Protein AF-A0A959PVR2-F1 (afdb_monomer_lite)

Structure (mmCIF, N/CA/C/O backbone):
data_AF-A0A959PVR2-F1
#
_entry.id   AF-A0A959PVR2-F1
#
loop_
_atom_site.group_PDB
_atom_site.id
_atom_site.type_symbol
_atom_site.label_atom_id
_atom_site.label_alt_id
_atom_site.label_comp_id
_atom_site.label_asym_id
_atom_site.label_entity_id
_atom_site.label_seq_id
_atom_site.pdbx_PDB_ins_code
_atom_site.Cartn_x
_atom_site.Cartn_y
_atom_site.Cartn_z
_atom_site.occupancy
_atom_site.B_iso_or_equiv
_atom_site.auth_seq_id
_atom_site.auth_comp_id
_atom_site.auth_asym_id
_atom_site.auth_atom_id
_atom_site.pdbx_PDB_model_num
ATOM 1 N N . LEU A 1 1 ? 6.010 14.388 18.692 1.00 46.38 1 LEU A N 1
ATOM 2 C CA . LEU A 1 1 ? 6.145 13.877 17.309 1.00 46.38 1 LEU A CA 1
ATOM 3 C C . LEU A 1 1 ? 4.843 13.170 16.953 1.00 46.38 1 LEU A C 1
ATOM 5 O O . LEU A 1 1 ? 4.454 12.276 17.695 1.00 46.38 1 LEU A O 1
ATOM 9 N N . GLN A 1 2 ? 4.135 13.608 15.912 1.00 69.69 2 GLN A N 1
ATOM 10 C CA . GLN A 1 2 ? 3.043 12.822 15.324 1.00 69.69 2 GLN A CA 1
ATOM 11 C C . GLN A 1 2 ? 3.686 11.842 14.337 1.00 69.69 2 GLN A C 1
ATOM 13 O O . GLN A 1 2 ? 4.489 12.259 13.508 1.00 69.69 2 GLN A O 1
ATOM 18 N N . GLY A 1 3 ? 3.440 10.541 14.515 1.00 90.19 3 GLY A N 1
ATOM 19 C CA . GLY A 1 3 ? 3.872 9.522 13.554 1.00 90.19 3 GLY A CA 1
ATOM 20 C C . GLY A 1 3 ? 3.054 9.595 12.264 1.00 90.19 3 GLY A C 1
ATOM 21 O O . GLY A 1 3 ? 2.069 10.327 12.203 1.00 90.19 3 GLY A O 1
ATOM 22 N N . MET A 1 4 ? 3.452 8.814 11.261 1.00 96.50 4 MET A N 1
ATOM 23 C CA . MET A 1 4 ? 2.700 8.665 10.011 1.00 96.50 4 MET A CA 1
ATOM 24 C C . MET A 1 4 ? 1.301 8.089 10.264 1.00 96.50 4 MET A C 1
ATOM 26 O O . MET A 1 4 ? 1.106 7.248 11.151 1.00 96.50 4 MET A O 1
ATOM 30 N N . THR A 1 5 ? 0.339 8.507 9.448 1.00 97.69 5 THR A N 1
ATOM 31 C CA . THR A 1 5 ? -0.924 7.787 9.277 1.00 97.69 5 THR A CA 1
ATOM 32 C C . THR A 1 5 ? -0.659 6.394 8.684 1.00 97.69 5 THR A C 1
ATOM 34 O O . THR A 1 5 ? 0.382 6.164 8.062 1.00 97.69 5 THR A O 1
ATOM 37 N N . PRO A 1 6 ? -1.584 5.431 8.841 1.00 98.12 6 PRO A N 1
ATOM 38 C CA . PRO A 1 6 ? -1.455 4.112 8.221 1.00 98.12 6 PRO A CA 1
ATOM 39 C C . PRO A 1 6 ? -1.245 4.167 6.703 1.00 98.12 6 PRO A C 1
ATOM 41 O O . PRO A 1 6 ? -0.452 3.394 6.173 1.00 98.12 6 PRO A O 1
ATOM 44 N N . GLN A 1 7 ? -1.917 5.098 6.017 1.00 97.94 7 GLN A N 1
ATOM 45 C CA . GLN A 1 7 ? -1.783 5.282 4.573 1.00 97.94 7 GLN A CA 1
ATOM 46 C C . GLN A 1 7 ? -0.371 5.748 4.199 1.00 97.94 7 GLN A C 1
ATOM 48 O O . GLN A 1 7 ? 0.299 5.087 3.408 1.00 97.94 7 GLN A O 1
ATOM 53 N N . GLU A 1 8 ? 0.114 6.814 4.843 1.00 98.00 8 GLU A N 1
ATOM 54 C CA . GLU A 1 8 ? 1.474 7.331 4.635 1.00 98.00 8 GLU A CA 1
ATOM 55 C C . GLU A 1 8 ? 2.537 6.270 4.947 1.00 98.00 8 GLU A C 1
ATOM 57 O O . GLU A 1 8 ? 3.543 6.171 4.250 1.00 98.00 8 GLU A O 1
ATOM 62 N N . ALA A 1 9 ? 2.313 5.440 5.971 1.00 98.25 9 ALA A N 1
ATOM 63 C CA . ALA A 1 9 ? 3.227 4.359 6.322 1.00 98.25 9 ALA A CA 1
ATOM 64 C C . ALA A 1 9 ? 3.299 3.280 5.227 1.00 98.25 9 ALA A C 1
ATOM 66 O O . ALA A 1 9 ? 4.392 2.808 4.905 1.00 98.25 9 ALA A O 1
ATOM 67 N N . CYS A 1 10 ? 2.162 2.897 4.635 1.00 98.38 10 CYS A N 1
ATOM 68 C CA . CYS A 1 10 ? 2.138 1.958 3.513 1.00 98.38 10 CYS A CA 1
ATOM 69 C C . CYS A 1 10 ? 2.843 2.533 2.277 1.00 98.38 10 CYS A C 1
ATOM 71 O O . CYS A 1 10 ? 3.647 1.841 1.656 1.00 98.38 10 CYS A O 1
ATOM 73 N N . GLU A 1 11 ? 2.590 3.799 1.949 1.00 98.31 11 GLU A N 1
ATOM 74 C CA . GLU A 1 11 ? 3.212 4.478 0.805 1.00 98.31 11 GLU A CA 1
ATOM 75 C C . GLU A 1 11 ? 4.724 4.617 0.982 1.00 98.31 11 GLU A C 1
ATOM 77 O O . GLU A 1 11 ? 5.488 4.282 0.076 1.00 98.31 11 GLU A O 1
ATOM 82 N N . ALA A 1 12 ? 5.172 5.020 2.175 1.00 98.19 12 ALA A N 1
ATOM 83 C CA . ALA A 1 12 ? 6.588 5.116 2.505 1.00 98.19 12 ALA A CA 1
ATOM 84 C C . ALA A 1 12 ? 7.292 3.751 2.428 1.00 98.19 12 ALA A C 1
ATOM 86 O O . ALA A 1 12 ? 8.428 3.674 1.957 1.00 98.19 12 ALA A O 1
ATOM 87 N N . ALA A 1 13 ? 6.628 2.666 2.845 1.00 98.25 13 ALA A N 1
ATOM 88 C CA . ALA A 1 13 ? 7.169 1.314 2.729 1.00 98.25 13 ALA A CA 1
ATOM 89 C C . ALA 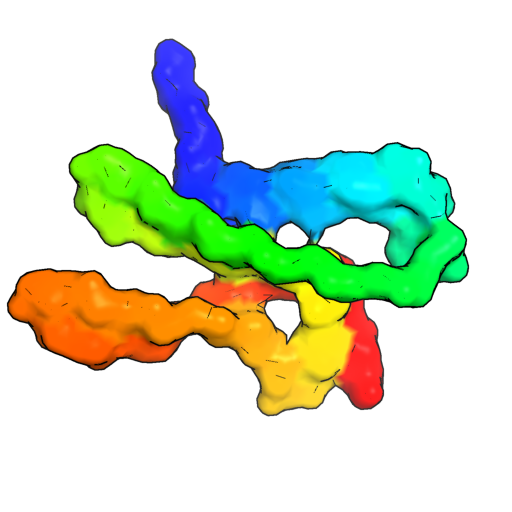A 1 13 ? 7.330 0.888 1.260 1.00 98.25 13 ALA A C 1
ATOM 91 O O . ALA A 1 13 ? 8.416 0.456 0.870 1.00 98.25 13 ALA A O 1
ATOM 92 N N . CYS A 1 14 ? 6.294 1.073 0.433 1.00 97.88 14 CYS A N 1
ATOM 93 C CA . CYS A 1 14 ? 6.365 0.805 -1.005 1.00 97.88 14 CYS A CA 1
ATOM 94 C C . CYS A 1 14 ? 7.490 1.617 -1.664 1.00 97.88 14 CYS A C 1
ATOM 96 O O . CYS A 1 14 ? 8.319 1.056 -2.383 1.00 97.88 14 CYS A O 1
ATOM 98 N N . GLN A 1 15 ? 7.566 2.917 -1.366 1.00 97.81 15 GLN A N 1
ATOM 99 C CA . GLN A 1 15 ? 8.579 3.813 -1.919 1.00 97.81 15 GLN A CA 1
ATOM 100 C C . GLN A 1 15 ? 9.987 3.355 -1.526 1.00 97.81 15 GLN A C 1
ATOM 102 O O . GLN A 1 15 ? 10.882 3.277 -2.367 1.00 97.81 15 GLN A O 1
ATOM 107 N N . ARG A 1 16 ? 10.178 2.959 -0.262 1.00 98.06 16 ARG A N 1
ATOM 108 C CA . ARG A 1 16 ? 11.476 2.502 0.233 1.00 98.06 16 ARG A CA 1
ATOM 109 C C . ARG A 1 16 ? 11.947 1.215 -0.439 1.00 98.06 16 ARG A C 1
ATOM 111 O O . ARG A 1 16 ? 13.132 1.088 -0.740 1.00 98.06 16 ARG A O 1
ATOM 118 N N . ILE A 1 17 ? 11.043 0.265 -0.673 1.00 97.50 17 ILE A N 1
ATOM 119 C CA . ILE A 1 17 ? 11.369 -0.984 -1.373 1.00 97.50 17 ILE A CA 1
ATOM 120 C C . ILE A 1 17 ? 11.797 -0.681 -2.808 1.00 97.50 17 ILE A C 1
ATOM 122 O O . ILE A 1 17 ? 12.825 -1.186 -3.257 1.00 97.50 17 ILE A O 1
ATOM 126 N N . VAL A 1 18 ? 11.053 0.172 -3.510 1.00 96.50 18 VAL A N 1
ATOM 127 C CA . VAL A 1 18 ? 11.381 0.591 -4.878 1.00 96.50 18 VAL A CA 1
ATOM 128 C C . VAL A 1 18 ? 12.762 1.243 -4.943 1.00 96.50 18 VAL A C 1
ATOM 130 O O . VAL A 1 18 ? 13.565 0.888 -5.804 1.00 96.50 18 VAL A O 1
ATOM 133 N N . GLU A 1 19 ? 13.073 2.148 -4.014 1.00 96.25 19 GLU A N 1
ATOM 134 C CA . GLU A 1 19 ? 14.383 2.806 -3.929 1.00 96.25 19 GLU A CA 1
ATOM 135 C C . GLU A 1 19 ? 15.527 1.812 -3.715 1.00 96.25 19 GLU A C 1
ATOM 137 O O . GLU A 1 19 ? 16.537 1.876 -4.414 1.00 96.25 19 GLU A O 1
ATOM 142 N N . ILE A 1 20 ? 15.367 0.875 -2.774 1.00 96.94 20 ILE A N 1
ATOM 143 C CA . ILE A 1 20 ? 16.384 -0.144 -2.470 1.00 96.94 20 ILE A CA 1
ATOM 144 C C . ILE A 1 20 ? 16.643 -1.045 -3.684 1.00 96.94 20 ILE A C 1
ATOM 146 O O . ILE A 1 20 ? 17.781 -1.447 -3.918 1.00 96.94 20 ILE A O 1
ATOM 150 N N . ASN A 1 21 ? 15.606 -1.331 -4.471 1.00 96.00 21 ASN A N 1
ATOM 151 C CA . ASN A 1 21 ? 15.687 -2.204 -5.640 1.00 96.00 21 ASN A CA 1
ATOM 152 C C . ASN A 1 21 ? 16.011 -1.459 -6.951 1.00 96.00 21 ASN A C 1
ATOM 154 O O . ASN A 1 21 ? 15.965 -2.053 -8.025 1.00 96.00 21 ASN A O 1
ATOM 158 N N . GLY A 1 22 ? 16.377 -0.174 -6.885 1.00 94.69 22 GLY A N 1
ATOM 159 C CA . GLY A 1 22 ? 16.868 0.581 -8.043 1.00 94.69 22 GLY A CA 1
ATOM 160 C C . GLY A 1 22 ? 15.786 1.182 -8.947 1.00 94.69 22 GLY A C 1
ATOM 161 O O . GLY A 1 22 ? 16.100 1.598 -10.062 1.00 94.69 22 GLY A O 1
ATOM 162 N N . GLY A 1 23 ? 14.538 1.263 -8.483 1.00 93.62 23 GLY A N 1
ATOM 163 C CA . GLY A 1 23 ? 13.424 1.903 -9.187 1.00 93.62 23 GLY A CA 1
ATOM 164 C C . GLY A 1 23 ? 12.348 0.933 -9.684 1.00 93.62 23 GLY A C 1
ATOM 165 O O . GLY A 1 23 ? 12.520 -0.284 -9.680 1.00 93.62 23 GLY A O 1
ATOM 166 N N . LEU A 1 24 ? 11.217 1.496 -10.127 1.00 90.44 24 LEU A N 1
ATOM 167 C CA . LEU A 1 24 ? 10.000 0.746 -10.488 1.00 90.44 24 LEU A CA 1
ATOM 168 C C . LEU A 1 24 ? 10.208 -0.248 -11.644 1.00 90.44 24 LEU A C 1
ATOM 170 O O . LEU A 1 24 ? 9.551 -1.290 -11.686 1.00 90.44 24 LEU A O 1
ATOM 174 N N . ASP A 1 25 ? 11.161 0.045 -12.531 1.00 89.88 25 ASP A N 1
ATOM 175 C CA . ASP A 1 25 ? 11.442 -0.739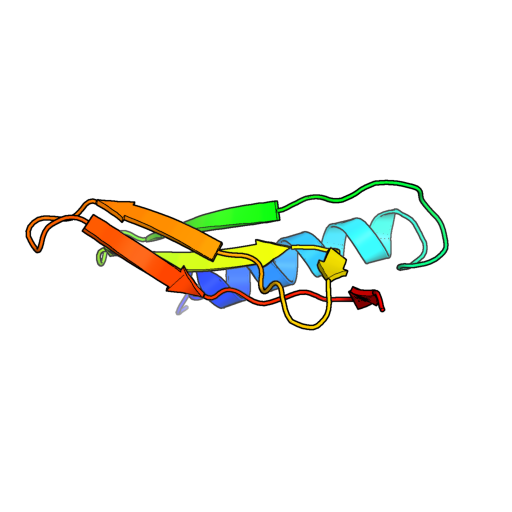 -13.739 1.00 89.88 25 ASP A CA 1
ATOM 176 C C . ASP A 1 25 ? 12.584 -1.759 -13.557 1.00 89.88 25 ASP A C 1
ATOM 178 O O . ASP A 1 25 ? 12.981 -2.424 -14.514 1.00 89.88 25 ASP A O 1
ATOM 182 N N . LYS A 1 26 ? 13.173 -1.864 -12.354 1.00 86.81 26 LYS A N 1
ATOM 183 C CA . LYS A 1 26 ? 14.380 -2.678 -12.099 1.00 86.81 26 LYS A CA 1
ATOM 184 C C . LYS A 1 26 ? 14.133 -4.023 -11.415 1.00 86.81 26 LYS A C 1
ATOM 186 O O . LYS A 1 26 ? 15.087 -4.772 -11.219 1.00 86.81 26 LYS A O 1
ATOM 191 N N . GLY A 1 27 ? 12.885 -4.376 -11.121 1.00 78.25 27 GLY A N 1
ATOM 192 C CA . GLY A 1 27 ? 12.540 -5.687 -10.570 1.00 78.25 27 GLY A CA 1
ATOM 193 C C . GLY A 1 27 ? 11.220 -6.226 -11.098 1.00 78.25 27 GLY A C 1
ATOM 194 O O . GLY A 1 27 ? 10.433 -5.491 -11.686 1.00 78.25 27 GLY A O 1
ATOM 195 N N . ASP A 1 28 ? 10.962 -7.511 -10.868 1.00 88.12 28 ASP A N 1
ATOM 196 C CA . ASP A 1 28 ? 9.679 -8.154 -11.164 1.00 88.12 28 ASP A CA 1
ATOM 197 C C . ASP A 1 28 ? 9.010 -8.636 -9.872 1.00 88.12 28 ASP A C 1
ATOM 199 O O . ASP A 1 28 ? 8.950 -9.823 -9.570 1.00 88.12 28 ASP A O 1
ATOM 203 N N . PHE A 1 29 ? 8.575 -7.679 -9.055 1.00 90.44 29 PHE A N 1
ATOM 204 C CA . PHE A 1 29 ? 7.908 -7.944 -7.784 1.00 90.44 29 PHE A CA 1
ATOM 205 C C . PHE A 1 29 ? 6.809 -6.912 -7.518 1.00 90.44 29 PHE A C 1
ATOM 207 O O . PHE A 1 29 ? 6.849 -5.788 -8.018 1.00 90.44 29 PHE A O 1
ATOM 214 N N . ASP A 1 30 ? 5.802 -7.292 -6.750 1.00 94.12 30 ASP A N 1
ATOM 215 C CA . ASP A 1 30 ? 4.775 -6.378 -6.269 1.00 94.12 30 ASP A CA 1
ATOM 216 C C . ASP A 1 30 ? 4.518 -6.681 -4.800 1.00 94.12 30 ASP A C 1
ATOM 218 O O . ASP A 1 30 ? 4.227 -7.822 -4.448 1.00 94.12 30 ASP A O 1
ATOM 222 N N . ASP A 1 31 ? 4.626 -5.650 -3.971 1.00 96.12 31 ASP A N 1
ATOM 223 C CA . ASP A 1 31 ? 4.340 -5.729 -2.547 1.00 96.12 31 ASP A CA 1
ATOM 224 C C . ASP A 1 31 ? 3.195 -4.778 -2.219 1.00 96.12 31 ASP A C 1
ATOM 226 O O . ASP A 1 31 ? 3.174 -3.620 -2.653 1.00 96.12 31 ASP A O 1
ATOM 230 N N . LYS A 1 32 ? 2.250 -5.265 -1.414 1.00 97.50 32 LYS A N 1
ATOM 231 C CA . LYS A 1 32 ? 1.134 -4.482 -0.887 1.00 97.50 32 LYS A CA 1
ATOM 232 C C . LYS A 1 32 ? 1.176 -4.478 0.630 1.00 97.50 32 LYS A C 1
ATOM 234 O O . LYS A 1 32 ? 1.169 -5.533 1.260 1.00 97.50 32 LYS A O 1
ATOM 239 N N . PHE A 1 33 ? 1.117 -3.286 1.209 1.00 98.38 33 PHE A N 1
ATOM 240 C CA . PHE A 1 33 ? 1.019 -3.100 2.649 1.00 98.38 33 PHE A CA 1
ATOM 241 C C . PHE A 1 33 ? -0.401 -2.730 3.052 1.00 98.38 33 PHE A C 1
ATOM 243 O O . PHE A 1 33 ? -1.130 -2.048 2.330 1.00 98.38 33 PHE A O 1
ATOM 250 N N . VAL A 1 34 ? -0.783 -3.204 4.232 1.00 98.31 34 VAL A N 1
ATOM 251 C CA . VAL A 1 34 ? -1.977 -2.786 4.961 1.00 98.31 34 VAL A CA 1
ATOM 252 C C . VAL A 1 34 ? -1.514 -2.417 6.359 1.00 98.31 34 VAL A C 1
ATOM 254 O O . VAL A 1 34 ? -0.759 -3.169 6.975 1.00 98.31 34 VAL A O 1
ATOM 257 N N . ALA A 1 35 ? -1.970 -1.279 6.860 1.00 98.25 35 ALA A N 1
ATOM 258 C CA . ALA A 1 35 ? -1.652 -0.823 8.200 1.00 98.25 35 ALA A CA 1
ATOM 259 C C . ALA A 1 35 ? -2.924 -0.425 8.945 1.00 98.25 35 ALA A C 1
ATOM 261 O O . ALA A 1 35 ? -3.875 0.085 8.355 1.00 98.25 35 ALA A O 1
ATOM 262 N N . VAL A 1 36 ? -2.908 -0.644 10.259 1.00 97.62 36 VAL A N 1
ATOM 263 C CA . VAL A 1 36 ? -3.942 -0.203 11.197 1.00 97.62 36 VAL A CA 1
ATOM 264 C C . VAL A 1 36 ? -3.243 0.421 12.398 1.00 97.62 36 VAL A C 1
ATOM 266 O O . VAL A 1 36 ? -2.257 -0.134 12.888 1.00 97.62 36 VAL A O 1
ATOM 269 N N . ASN A 1 37 ? -3.722 1.566 12.884 1.00 96.75 37 ASN A N 1
ATOM 270 C CA . ASN A 1 37 ? -3.169 2.191 14.091 1.00 96.75 37 ASN A CA 1
ATOM 271 C C . ASN A 1 37 ? -4.088 2.037 15.314 1.00 96.75 37 ASN A C 1
ATOM 273 O O . ASN A 1 37 ? -5.194 1.510 15.238 1.00 96.75 37 ASN A O 1
ATOM 277 N N . LYS A 1 38 ? -3.635 2.531 16.476 1.00 95.56 38 LYS A N 1
ATOM 278 C CA . LYS A 1 38 ? -4.388 2.440 17.742 1.00 95.56 38 LYS A CA 1
ATOM 279 C C . LYS A 1 38 ? -5.726 3.191 17.745 1.00 95.56 38 LYS A C 1
ATOM 281 O O . LYS A 1 38 ? -6.524 2.952 18.644 1.00 95.56 38 LYS A O 1
ATOM 286 N N . LYS A 1 39 ? -5.961 4.098 16.792 1.00 95.38 39 LYS A N 1
ATOM 287 C CA . LYS A 1 39 ? -7.249 4.786 16.619 1.00 95.38 39 LYS A CA 1
ATOM 288 C C . LYS A 1 39 ? -8.210 4.008 15.713 1.00 95.38 39 LYS A C 1
ATOM 290 O O . LYS A 1 39 ? -9.344 4.435 15.551 1.00 95.38 39 LYS A O 1
ATOM 295 N N . GLY A 1 40 ? -7.766 2.894 15.126 1.00 95.00 40 GLY A N 1
ATOM 296 C CA . GLY A 1 40 ? -8.543 2.117 14.163 1.00 95.00 40 GLY A CA 1
ATOM 297 C C . GLY A 1 40 ? -8.529 2.690 12.746 1.00 95.00 40 GLY A C 1
ATOM 298 O O . GLY A 1 40 ? -9.236 2.172 11.890 1.00 95.00 40 GLY A O 1
ATOM 299 N N . GLU A 1 41 ? -7.725 3.725 12.475 1.00 96.75 41 GLU A N 1
ATOM 300 C CA . GLU A 1 41 ? -7.507 4.197 11.105 1.00 96.75 41 GLU A CA 1
ATOM 301 C C . GLU A 1 41 ? -6.822 3.079 10.310 1.00 96.75 41 GLU A C 1
ATOM 303 O O . GLU A 1 41 ? -5.937 2.393 10.837 1.00 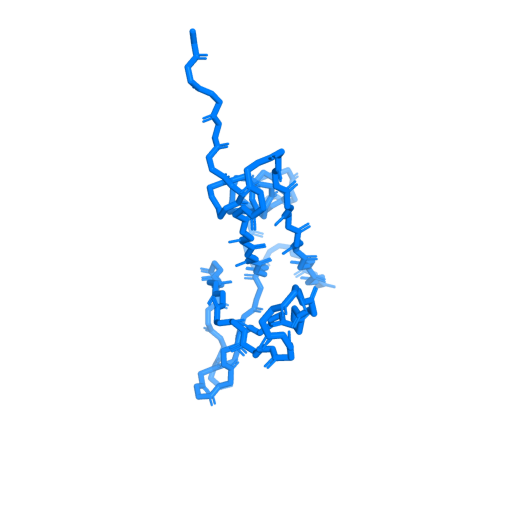96.75 41 GLU A O 1
ATOM 308 N N . VAL A 1 42 ? -7.218 2.911 9.050 1.00 97.69 42 VAL A N 1
ATOM 309 C CA . VAL A 1 42 ? -6.683 1.896 8.138 1.00 97.69 42 VAL A CA 1
ATOM 310 C C . VAL A 1 42 ? -6.079 2.596 6.928 1.00 97.69 42 VAL A C 1
ATOM 312 O O . VAL A 1 42 ? -6.574 3.634 6.497 1.00 97.69 42 VAL A O 1
ATOM 315 N N . GLY A 1 43 ? -5.021 2.021 6.366 1.00 97.75 43 GLY A N 1
ATOM 316 C CA . GLY A 1 43 ? -4.435 2.446 5.097 1.00 97.75 43 GLY A CA 1
ATOM 317 C C . GLY A 1 43 ? -3.927 1.247 4.312 1.00 97.75 43 GLY A C 1
ATOM 318 O O . GLY A 1 43 ? -3.634 0.196 4.894 1.00 97.75 43 GLY A O 1
ATOM 319 N N . CYS A 1 44 ? -3.844 1.383 2.990 1.00 98.12 44 CYS A N 1
ATOM 320 C CA . CYS A 1 44 ? -3.162 0.403 2.160 1.00 98.12 44 CYS A CA 1
ATOM 321 C C . CYS A 1 44 ? -2.574 1.019 0.888 1.00 98.12 44 CYS A C 1
ATOM 323 O O . CYS A 1 44 ? -3.157 1.915 0.277 1.00 98.12 44 CYS A O 1
ATOM 325 N N . ALA A 1 45 ? -1.418 0.502 0.484 1.00 98.06 45 ALA A N 1
ATOM 326 C CA . ALA A 1 45 ? -0.754 0.878 -0.756 1.00 98.06 45 ALA A CA 1
ATOM 327 C C . ALA A 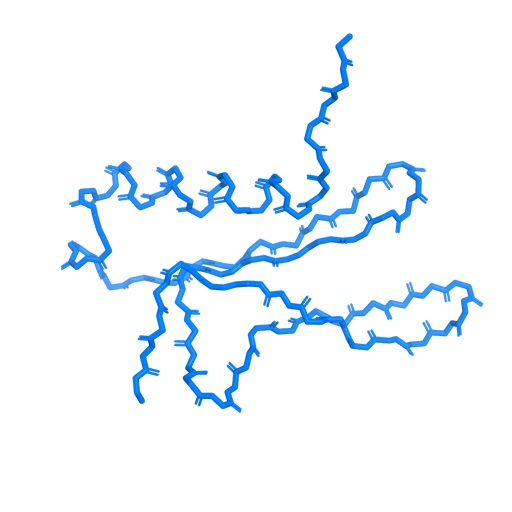1 45 ? -0.077 -0.345 -1.375 1.00 98.06 45 ALA A C 1
ATOM 329 O O . ALA A 1 45 ? 0.370 -1.236 -0.646 1.00 98.06 45 ALA A O 1
ATOM 330 N N . SER A 1 46 ? -0.011 -0.393 -2.701 1.00 97.56 46 SER A N 1
ATOM 331 C CA . SER A 1 46 ? 0.787 -1.365 -3.449 1.00 97.56 46 SER A CA 1
ATOM 332 C C . SER A 1 46 ? 1.878 -0.680 -4.264 1.00 97.56 46 SER A C 1
ATOM 334 O O . SER A 1 46 ? 1.796 0.500 -4.608 1.00 97.56 46 SER A O 1
ATOM 336 N N . ILE A 1 47 ? 2.927 -1.423 -4.603 1.00 96.69 47 ILE A N 1
ATOM 337 C CA . ILE A 1 47 ? 3.925 -0.927 -5.554 1.00 96.69 47 ILE A CA 1
ATOM 338 C C . ILE A 1 47 ? 3.278 -0.805 -6.935 1.00 96.69 47 ILE A C 1
ATOM 340 O O . ILE A 1 47 ? 3.476 0.196 -7.627 1.00 96.69 47 ILE A O 1
ATOM 344 N N . ARG A 1 48 ? 2.457 -1.785 -7.323 1.00 93.50 48 ARG A N 1
ATOM 345 C CA . ARG A 1 48 ? 1.826 -1.840 -8.640 1.00 93.50 48 ARG A CA 1
ATOM 346 C C . ARG A 1 48 ? 0.306 -1.913 -8.541 1.00 93.50 48 ARG A C 1
ATOM 348 O O . ARG A 1 48 ? -0.254 -2.603 -7.694 1.00 93.50 48 ARG A O 1
ATOM 355 N N . GLY A 1 49 ? -0.366 -1.215 -9.445 1.00 92.06 49 GLY A N 1
ATOM 356 C CA . GLY A 1 49 ? -1.815 -1.234 -9.626 1.00 92.06 49 GLY A CA 1
ATOM 357 C C . GLY A 1 49 ? -2.173 -1.474 -11.088 1.00 92.06 49 GLY A C 1
ATOM 358 O O . GLY A 1 49 ? -1.326 -1.328 -11.970 1.00 92.06 49 GLY A O 1
ATOM 359 N N . VAL A 1 50 ? -3.423 -1.846 -11.352 1.00 90.12 50 VAL A N 1
ATOM 360 C CA . VAL A 1 50 ? -3.968 -1.975 -12.712 1.00 90.12 50 VAL A CA 1
ATOM 361 C C . VAL A 1 50 ? -5.014 -0.884 -12.900 1.00 90.12 50 VAL A C 1
ATOM 363 O O . VAL A 1 50 ? -5.864 -0.688 -12.028 1.00 90.12 50 VAL A O 1
ATOM 366 N N . ARG A 1 51 ? -4.967 -0.142 -14.010 1.00 85.81 51 ARG A N 1
ATOM 367 C CA . ARG A 1 51 ? -5.974 0.890 -14.286 1.00 85.81 51 ARG A CA 1
ATOM 368 C C . ARG A 1 51 ? -7.369 0.265 -14.319 1.00 85.81 51 ARG A C 1
ATOM 370 O O . ARG A 1 51 ? -7.593 -0.786 -14.909 1.00 85.81 51 ARG A O 1
ATOM 377 N N . GLY A 1 52 ? -8.316 0.891 -13.624 1.00 85.75 52 GLY A N 1
ATOM 378 C CA . GLY A 1 52 ? -9.668 0.350 -13.451 1.00 85.75 52 GLY A CA 1
ATOM 379 C C . GLY A 1 52 ? -9.782 -0.795 -12.432 1.00 85.75 52 GLY A C 1
ATOM 380 O O . GLY A 1 52 ? -10.887 -1.277 -12.193 1.00 85.75 52 GLY A O 1
ATOM 381 N N . ARG A 1 53 ? -8.679 -1.220 -11.800 1.00 85.69 53 ARG A N 1
ATOM 382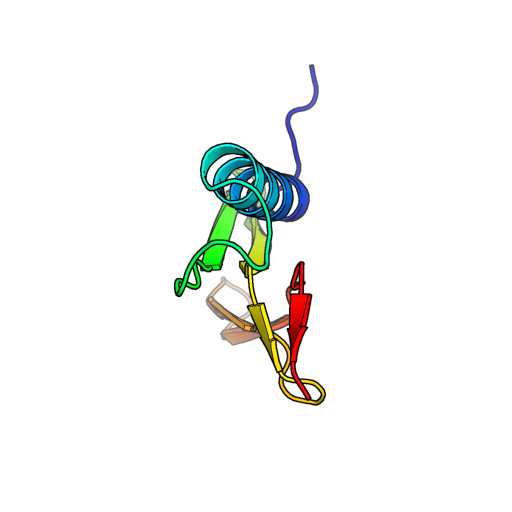 C CA . ARG A 1 53 ? -8.653 -2.164 -10.670 1.00 85.69 53 ARG A CA 1
ATOM 383 C C . ARG A 1 53 ? -7.711 -1.646 -9.586 1.00 85.69 53 ARG A C 1
ATOM 385 O O . ARG A 1 53 ? -6.548 -2.040 -9.495 1.00 85.69 53 ARG A O 1
ATOM 392 N N . HIS A 1 54 ? -8.244 -0.743 -8.772 1.00 85.25 54 HIS A N 1
ATOM 393 C CA . HIS A 1 54 ? -7.525 -0.167 -7.644 1.00 85.25 54 HIS A CA 1
ATOM 394 C C .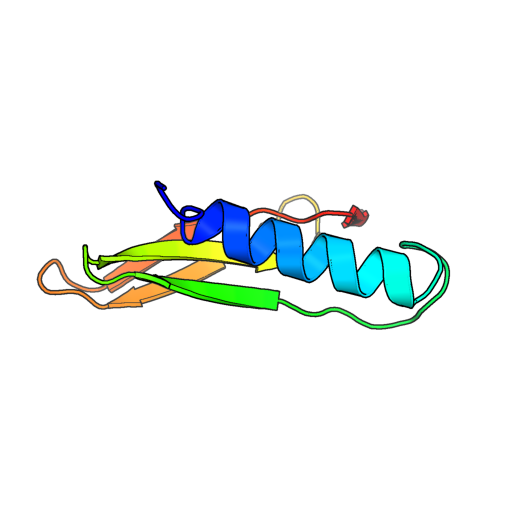 HIS A 1 54 ? -7.137 -1.258 -6.631 1.00 85.25 54 HIS A C 1
ATOM 396 O O . HIS A 1 54 ? -7.840 -2.267 -6.506 1.00 85.25 54 HIS A O 1
ATOM 402 N N . PRO A 1 55 ? -6.022 -1.094 -5.901 1.00 91.62 55 PRO A N 1
ATOM 403 C CA . PRO A 1 55 ? -5.736 -1.952 -4.767 1.00 91.62 55 PRO A CA 1
ATOM 404 C C . PRO A 1 55 ? -6.773 -1.683 -3.672 1.00 91.62 55 PRO A C 1
ATOM 406 O O . PRO A 1 55 ? -6.971 -0.546 -3.261 1.00 91.62 55 PRO A O 1
ATOM 409 N N . TYR A 1 56 ? -7.417 -2.740 -3.178 1.00 95.75 56 TYR A N 1
ATOM 410 C CA . TYR A 1 56 ? -8.376 -2.656 -2.075 1.00 95.75 56 TYR A CA 1
ATOM 411 C C . TYR A 1 56 ? -7.869 -3.397 -0.839 1.00 95.75 56 TYR A C 1
ATOM 413 O O . TYR A 1 56 ? -7.028 -4.303 -0.909 1.00 95.75 56 TYR A O 1
ATOM 421 N N . VAL A 1 57 ? -8.412 -3.033 0.317 1.00 96.69 57 VAL A N 1
ATOM 422 C CA . VAL A 1 57 ? -8.329 -3.810 1.552 1.00 96.69 57 VAL A CA 1
ATOM 423 C C . VAL A 1 57 ? -9.730 -4.092 2.080 1.00 96.69 57 VAL A C 1
ATOM 425 O O . VAL A 1 57 ? -10.585 -3.214 2.128 1.00 96.69 57 VAL A O 1
ATOM 428 N N . SER A 1 58 ? -9.965 -5.340 2.476 1.00 97.69 58 SER A N 1
ATOM 429 C CA . SER A 1 58 ? -11.156 -5.728 3.228 1.00 97.69 58 SER A CA 1
ATOM 430 C C . SER A 1 58 ? -10.944 -5.428 4.707 1.00 97.69 58 SER A C 1
ATOM 432 O O . SER A 1 58 ? -9.990 -5.923 5.306 1.00 97.69 58 SER A O 1
ATOM 434 N N . VAL A 1 59 ? -11.831 -4.631 5.290 1.00 97.69 59 VAL A N 1
ATOM 435 C CA . VAL A 1 59 ? -11.812 -4.230 6.696 1.00 97.69 59 VAL A CA 1
ATOM 436 C C . VAL A 1 59 ? -13.072 -4.766 7.359 1.00 97.69 59 VAL A C 1
ATOM 438 O O . VAL A 1 59 ? -14.169 -4.591 6.837 1.00 97.69 59 VAL A O 1
ATOM 441 N N . ILE A 1 60 ? -12.920 -5.415 8.511 1.00 97.75 60 ILE A N 1
ATOM 442 C CA . ILE A 1 60 ? -14.044 -5.753 9.383 1.00 97.75 60 ILE A CA 1
ATOM 443 C C . ILE A 1 60 ? -13.874 -4.974 10.685 1.00 97.75 60 ILE A C 1
ATOM 445 O O . ILE A 1 60 ? -12.807 -4.999 11.300 1.00 97.75 60 ILE A O 1
ATOM 449 N N . SER A 1 61 ? -14.905 -4.237 11.076 1.00 95.50 61 SER A N 1
ATOM 450 C CA . SER A 1 61 ? -14.923 -3.430 12.296 1.00 95.50 61 SER A CA 1
ATOM 451 C C . SER A 1 61 ? -16.242 -3.637 13.045 1.00 95.50 61 SER A C 1
ATOM 453 O O . SER A 1 61 ? -17.074 -4.457 12.652 1.00 95.50 61 SER A O 1
ATOM 455 N N . GLY A 1 62 ? -16.454 -2.880 14.126 1.00 96.44 62 GLY A N 1
ATOM 456 C CA . GLY A 1 62 ? -17.753 -2.840 14.803 1.00 96.44 62 GLY A CA 1
ATOM 457 C C . GLY A 1 62 ? -18.902 -2.347 13.911 1.00 96.44 62 GLY A C 1
ATOM 458 O O . GLY A 1 62 ? -20.056 -2.628 14.211 1.00 96.44 62 GLY A O 1
ATOM 459 N N . GLU A 1 63 ? -18.597 -1.667 12.803 1.00 94.94 63 GLU A N 1
ATOM 460 C CA . GLU A 1 63 ? -19.572 -1.198 11.806 1.00 94.94 63 GLU A CA 1
ATOM 461 C C . GLU A 1 63 ? -19.871 -2.254 10.725 1.00 94.94 63 GLU A C 1
ATOM 463 O O . GLU A 1 63 ? -20.721 -2.045 9.863 1.00 94.94 63 GLU A O 1
ATOM 468 N N . GLY A 1 64 ? -19.199 -3.409 10.779 1.00 97.19 64 GLY A N 1
ATOM 469 C CA . GLY A 1 64 ? -19.333 -4.490 9.808 1.00 97.19 64 GLY A CA 1
ATOM 470 C C . GLY A 1 64 ? -18.199 -4.518 8.784 1.00 97.19 64 GLY A C 1
ATOM 471 O O . GLY A 1 64 ? -17.074 -4.097 9.056 1.00 97.19 64 GLY A O 1
ATOM 472 N N . PHE A 1 65 ? -18.483 -5.098 7.617 1.00 97.69 65 PHE A N 1
ATOM 473 C CA . PHE A 1 65 ? -17.529 -5.230 6.516 1.00 97.69 65 PHE A CA 1
ATOM 474 C C . PHE A 1 65 ? -17.504 -3.969 5.648 1.00 97.69 65 PHE A C 1
ATOM 476 O O . PHE A 1 65 ? -18.553 -3.473 5.242 1.00 97.69 65 PHE A O 1
ATOM 483 N N . ASN A 1 66 ? -16.303 -3.517 5.291 1.00 95.75 66 ASN A N 1
ATOM 484 C CA . ASN A 1 66 ? -16.077 -2.465 4.310 1.00 95.75 66 ASN A CA 1
ATOM 485 C C . ASN A 1 66 ? -14.875 -2.805 3.412 1.00 95.75 66 ASN A C 1
ATOM 487 O O . ASN A 1 66 ? -13.854 -3.299 3.891 1.00 95.75 66 ASN A O 1
ATOM 491 N N . ALA A 1 67 ? -14.970 -2.502 2.118 1.00 96.38 67 ALA A N 1
ATOM 492 C CA . ALA A 1 67 ? -13.839 -2.555 1.198 1.00 96.38 67 ALA A CA 1
ATOM 493 C C . ALA A 1 67 ? -13.302 -1.133 0.996 1.00 96.38 67 ALA A C 1
ATOM 495 O O . ALA A 1 67 ? -13.982 -0.285 0.425 1.00 96.38 67 ALA A O 1
ATOM 496 N N . MET A 1 68 ? -12.087 -0.871 1.472 1.00 95.62 68 MET A N 1
ATOM 497 C CA . MET A 1 68 ? -11.464 0.447 1.393 1.00 95.62 68 MET A CA 1
ATOM 498 C C . MET A 1 68 ? -10.437 0.487 0.264 1.00 95.62 68 MET A C 1
ATOM 500 O O . MET A 1 68 ? -9.625 -0.430 0.120 1.00 95.62 68 MET A O 1
ATOM 504 N N . GLU A 1 69 ? -10.496 1.541 -0.543 1.00 95.50 69 GLU A N 1
ATOM 505 C CA . GLU A 1 69 ? -9.552 1.786 -1.631 1.00 95.50 69 GLU A CA 1
ATOM 506 C C . GLU A 1 69 ? -8.190 2.240 -1.091 1.00 95.50 69 GLU A C 1
ATOM 508 O O . GLU A 1 69 ? -8.115 2.978 -0.108 1.00 95.50 69 GLU A O 1
ATOM 513 N N . GLY A 1 70 ? -7.117 1.782 -1.730 1.00 95.12 70 GLY A N 1
ATOM 514 C CA . GLY A 1 70 ? -5.745 2.213 -1.489 1.00 95.12 70 GLY A CA 1
ATOM 515 C C . GLY A 1 70 ? -5.100 2.854 -2.713 1.00 95.12 70 GLY A C 1
ATOM 516 O O . GLY A 1 70 ? -5.728 3.052 -3.752 1.00 95.12 70 GLY A O 1
ATOM 517 N N . SER A 1 71 ? -3.804 3.135 -2.602 1.00 96.88 71 SER A N 1
ATOM 518 C CA . SER A 1 71 ? -2.999 3.742 -3.667 1.00 96.88 71 SER A CA 1
ATOM 519 C C . SER A 1 71 ? -2.022 2.745 -4.297 1.00 96.88 71 SER A C 1
ATOM 521 O O . SER A 1 71 ? -1.733 1.687 -3.736 1.00 96.88 71 SER A O 1
ATOM 523 N N . ALA A 1 72 ? -1.508 3.083 -5.480 1.00 96.69 72 ALA A N 1
ATOM 524 C CA . ALA A 1 72 ? -0.400 2.375 -6.110 1.00 96.69 72 ALA A CA 1
ATOM 525 C C . ALA A 1 72 ? 0.667 3.367 -6.589 1.00 96.69 72 ALA A C 1
ATOM 527 O O . ALA A 1 72 ? 0.319 4.451 -7.065 1.00 96.69 72 ALA A O 1
ATOM 528 N N . LEU A 1 73 ? 1.949 2.994 -6.504 1.00 94.69 73 LEU A N 1
ATOM 529 C CA . LEU A 1 73 ? 3.051 3.831 -7.008 1.00 94.69 73 LEU A CA 1
ATOM 530 C C . LEU A 1 73 ? 3.150 3.814 -8.540 1.00 94.69 73 LEU A C 1
ATOM 532 O O . LEU A 1 73 ? 3.464 4.833 -9.153 1.00 94.69 73 LEU A O 1
ATOM 536 N N . GLN A 1 74 ? 2.875 2.666 -9.163 1.00 92.56 74 GLN A N 1
ATOM 537 C CA . GLN A 1 74 ? 2.892 2.493 -10.615 1.00 92.56 74 GLN A CA 1
ATOM 538 C C . GLN A 1 74 ? 1.584 1.872 -11.104 1.00 92.56 74 GLN A C 1
ATOM 540 O O . GLN A 1 74 ? 1.212 0.773 -10.694 1.00 92.56 74 GLN A O 1
ATOM 545 N N . TRP A 1 75 ? 0.916 2.547 -12.037 1.00 90.31 75 TRP A N 1
ATOM 546 C CA . TRP A 1 75 ? -0.282 2.038 -12.699 1.00 90.31 75 TRP A CA 1
ATOM 547 C C . TRP A 1 75 ? 0.082 1.377 -14.023 1.00 90.31 75 TRP A C 1
ATOM 549 O O . TRP A 1 75 ? 0.718 1.996 -14.875 1.00 90.31 75 TRP A O 1
ATOM 559 N N . ARG A 1 76 ? -0.329 0.121 -14.183 1.00 85.31 76 ARG A N 1
ATOM 560 C CA . ARG A 1 76 ? -0.224 -0.644 -15.425 1.00 85.31 76 ARG A CA 1
ATOM 561 C C . ARG A 1 76 ? -1.543 -0.553 -16.194 1.00 85.31 76 ARG A C 1
ATOM 563 O O . ARG A 1 76 ? -2.606 -0.491 -15.569 1.00 85.31 76 ARG A O 1
ATOM 570 N N . GLU A 1 77 ? -1.446 -0.495 -17.519 1.00 85.00 77 GLU A N 1
ATOM 571 C CA . GLU A 1 77 ? -2.599 -0.561 -18.434 1.00 85.00 77 GLU A CA 1
ATOM 572 C C . GLU A 1 77 ? -3.254 -1.949 -18.423 1.00 85.00 77 GLU A C 1
ATOM 574 O O . GLU A 1 77 ? -2.521 -2.950 -18.226 1.00 85.00 77 GLU A O 1
#

Secondary structure (DSSP, 8-state):
-PPPPHHHHHHHHHHHHHHHTTSTTS-----EEEEE-TT--EEEEEEEEETTB--EEEEEETTEEEEEE-EEEEEE-

Foldseek 3Di:
DDDDFQAVVQVVVLVVVQVVQPHLPRDDDKDKDWDADPVRGIAIEMQEDEVVGFDWDWDQDPVGIDIHGYYYNYYDD

Sequence (77 aa):
LQGMTPQEACEAACQRIVEINGGLDKGDFDDKFVAVNKKGEVGCASIRGVRGRHPYVSVISGEGFNAMEGSALQWRE

Radius of gyration: 13.43 Å; chains: 1; bounding box: 36×22×36 Å

pLDDT: mean 93.74, std 7.44, range [46.38, 98.38]